Protein AF-A0A534SMZ4-F1 (afdb_monomer_lite)

Sequence (59 aa):
MKSRRRGKSAARTPVELDEGYLRAVKKLESLPQNQSGADKSWVERAIRGWRDHYARVSR

Secondary structure (DSSP, 8-state):
---------------PPPHHHHHHHHHHHTSGGGSTT---HHHHHHHHHHHHHHHHHT-

Radius of gyration: 20.51 Å; chains: 1; bounding box: 33×50×38 Å

Foldseek 3Di:
DDDPPPPPPPPPDDDDDDPVNVVVVVVVCPDQCNDPPHDPVVVVVVVVVVVVVVVVVVD

Structure (mmCIF, N/CA/C/O backbone):
data_AF-A0A534SMZ4-F1
#
_entry.id   AF-A0A534SMZ4-F1
#
loop_
_atom_site.group_PDB
_atom_site.id
_atom_site.type_symbol
_atom_site.label_atom_id
_atom_site.label_alt_id
_atom_site.label_comp_id
_atom_site.label_asym_id
_atom_site.label_entity_id
_atom_site.label_seq_id
_atom_site.pdbx_PDB_ins_code
_atom_site.Cartn_x
_atom_site.Cartn_y
_atom_site.Cartn_z
_atom_site.occupancy
_atom_site.B_iso_or_equiv
_atom_site.auth_seq_id
_atom_site.auth_comp_id
_atom_site.auth_asym_id
_atom_site.auth_atom_id
_atom_site.pdbx_PDB_model_num
ATOM 1 N N . MET A 1 1 ? -1.128 44.530 -16.296 1.00 40.44 1 MET A N 1
ATOM 2 C CA . MET A 1 1 ? -1.916 43.580 -15.472 1.00 40.44 1 MET A CA 1
ATOM 3 C C . MET A 1 1 ? -2.191 42.316 -16.280 1.00 40.44 1 MET A C 1
ATOM 5 O O . MET A 1 1 ? -2.901 42.391 -17.272 1.00 40.44 1 MET A O 1
ATOM 9 N N . LYS A 1 2 ? -1.597 41.168 -15.922 1.00 43.53 2 LYS A N 1
ATOM 10 C CA . LYS A 1 2 ? -1.896 39.881 -16.577 1.00 43.53 2 LYS A CA 1
ATOM 11 C C . LYS A 1 2 ? -3.143 39.271 -15.931 1.00 43.53 2 LYS A C 1
ATOM 13 O O . LYS A 1 2 ? -3.134 38.954 -14.745 1.00 43.53 2 LYS A O 1
ATOM 18 N N . SER A 1 3 ? -4.211 39.148 -16.716 1.00 50.22 3 SER A N 1
ATOM 19 C CA . SER A 1 3 ? -5.473 38.521 -16.322 1.00 50.22 3 SER A CA 1
ATOM 20 C C . SER A 1 3 ? -5.245 37.044 -15.984 1.00 50.22 3 SER A C 1
ATOM 22 O O . SER A 1 3 ? -4.917 36.237 -16.855 1.00 50.22 3 SER A O 1
ATOM 24 N N . ARG A 1 4 ? -5.384 36.683 -14.702 1.00 53.28 4 ARG A N 1
ATOM 25 C CA . ARG A 1 4 ? -5.465 35.284 -14.269 1.00 53.28 4 ARG A CA 1
ATOM 26 C C . ARG A 1 4 ? -6.801 34.734 -14.764 1.00 53.28 4 ARG A C 1
ATOM 28 O O . ARG A 1 4 ? -7.833 34.976 -14.142 1.00 53.28 4 ARG A O 1
ATOM 35 N N . ARG A 1 5 ? -6.788 33.963 -15.857 1.00 59.41 5 ARG A N 1
ATOM 36 C CA . ARG A 1 5 ? -7.892 33.048 -16.175 1.00 59.41 5 ARG A CA 1
ATOM 37 C C . ARG A 1 5 ? -7.974 32.029 -15.044 1.00 59.41 5 ARG A C 1
ATOM 39 O O . ARG A 1 5 ? -7.252 31.038 -15.023 1.00 59.41 5 ARG A O 1
ATOM 46 N N . ARG A 1 6 ? -8.827 32.316 -14.067 1.00 56.31 6 ARG A N 1
ATOM 47 C CA . ARG A 1 6 ? -9.232 31.379 -13.028 1.00 56.31 6 ARG A CA 1
ATOM 48 C C . ARG A 1 6 ? -10.069 30.321 -13.745 1.00 56.31 6 ARG A C 1
ATOM 50 O O . ARG A 1 6 ? -11.249 30.539 -14.001 1.00 56.31 6 ARG A O 1
ATOM 57 N N . GLY A 1 7 ? -9.419 29.246 -14.197 1.00 55.38 7 GLY A N 1
ATOM 58 C CA . GLY A 1 7 ? -10.119 28.093 -14.750 1.00 55.38 7 GLY A CA 1
ATOM 59 C C . GLY A 1 7 ? -11.192 27.686 -13.749 1.00 55.38 7 GLY A C 1
ATOM 60 O O . GLY A 1 7 ? -10.879 27.504 -12.573 1.00 55.38 7 GLY A O 1
ATOM 61 N N . LYS A 1 8 ? -12.457 27.649 -14.183 1.00 54.72 8 LYS A N 1
ATOM 62 C CA . LYS A 1 8 ? -13.552 27.109 -13.376 1.00 54.72 8 LYS A CA 1
ATOM 63 C C . LYS A 1 8 ? -13.121 25.709 -12.960 1.00 54.72 8 LYS A C 1
ATOM 65 O O . LYS A 1 8 ? -13.024 24.828 -13.810 1.00 54.72 8 LYS A O 1
ATOM 70 N N . SER A 1 9 ? -12.825 25.517 -11.680 1.00 62.44 9 SER A N 1
ATOM 71 C CA . SER A 1 9 ? -12.716 24.191 -11.094 1.00 62.44 9 SER A CA 1
ATOM 72 C C . SER A 1 9 ? -14.050 23.522 -11.396 1.00 62.44 9 SER A C 1
ATOM 74 O O . SER A 1 9 ? -15.074 23.959 -10.873 1.00 62.44 9 SER A O 1
ATOM 76 N N . ALA A 1 10 ? -14.072 22.550 -12.311 1.00 65.00 10 ALA A N 1
ATOM 77 C CA . ALA A 1 10 ? -15.243 21.705 -12.473 1.00 65.00 10 ALA A CA 1
ATOM 78 C C . ALA A 1 10 ? -15.538 21.162 -11.076 1.00 65.00 10 ALA A C 1
ATOM 80 O O . ALA A 1 10 ? -14.648 20.564 -10.465 1.00 65.00 10 ALA A O 1
ATOM 81 N N . ALA A 1 11 ? -16.708 21.495 -10.525 1.00 63.69 11 ALA A N 1
ATOM 82 C CA . ALA A 1 11 ? -17.118 21.000 -9.224 1.00 63.69 11 ALA A CA 1
ATOM 83 C C . ALA A 1 11 ? -17.030 19.477 -9.302 1.00 63.69 11 ALA A C 1
ATOM 85 O O . ALA A 1 11 ? -17.793 18.840 -10.025 1.00 63.69 11 ALA A O 1
ATOM 86 N N . ARG A 1 12 ? -16.005 18.907 -8.664 1.00 71.38 12 ARG A N 1
ATOM 87 C CA . ARG A 1 12 ? -15.844 17.464 -8.596 1.00 71.38 12 ARG A CA 1
ATOM 88 C C . ARG A 1 12 ? -16.979 16.986 -7.714 1.00 71.38 12 ARG A C 1
ATOM 90 O O . ARG A 1 12 ? -16.987 17.311 -6.528 1.00 71.38 12 ARG A O 1
ATOM 97 N N . THR A 1 13 ? -17.940 16.279 -8.302 1.00 77.75 13 THR A N 1
ATOM 98 C CA . THR A 1 13 ? -18.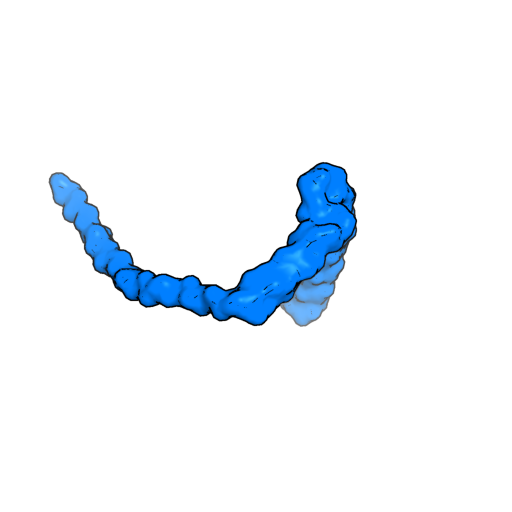926 15.527 -7.531 1.00 77.75 13 THR A CA 1
ATOM 99 C C . THR A 1 13 ? -18.162 14.714 -6.484 1.00 77.75 13 THR A C 1
ATOM 101 O O . THR A 1 13 ? -17.170 14.070 -6.851 1.00 77.75 13 THR A O 1
ATOM 104 N N . PRO A 1 14 ? -18.537 14.791 -5.197 1.00 79.12 14 PRO A N 1
ATOM 105 C CA . PRO A 1 14 ? -17.900 13.991 -4.166 1.00 79.12 14 PRO A CA 1
ATOM 106 C C . PRO A 1 14 ? -17.944 12.518 -4.56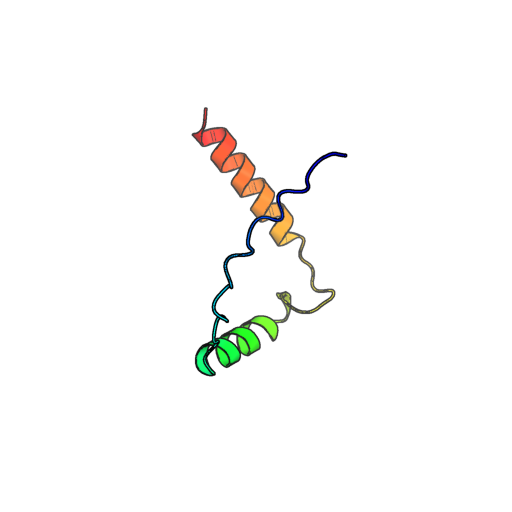6 1.00 79.12 14 PRO A C 1
ATOM 108 O O . PRO A 1 14 ? -18.983 12.017 -4.990 1.00 79.12 14 PRO A O 1
ATOM 111 N N . VAL A 1 15 ? -16.803 11.840 -4.475 1.00 81.81 15 VAL A N 1
ATOM 112 C CA . VAL A 1 15 ? -16.775 10.387 -4.626 1.00 81.81 15 VAL A CA 1
ATOM 113 C C . VAL A 1 15 ? -17.306 9.815 -3.321 1.00 81.81 15 VAL A C 1
ATOM 115 O O . VAL A 1 15 ? -16.628 9.883 -2.297 1.00 81.81 15 VAL A O 1
ATOM 118 N N . GLU A 1 16 ? -18.531 9.306 -3.351 1.00 85.12 16 GLU A N 1
ATOM 119 C CA . GLU A 1 16 ? -19.097 8.579 -2.222 1.00 85.12 16 GLU A CA 1
ATOM 120 C C . GLU A 1 16 ? -18.478 7.183 -2.168 1.00 85.12 16 GLU A C 1
ATOM 122 O O . GLU A 1 16 ? -18.470 6.447 -3.155 1.00 85.12 16 GLU A O 1
ATOM 127 N N . LEU A 1 17 ? -17.908 6.844 -1.013 1.00 90.38 17 LEU A N 1
ATOM 128 C CA . LEU A 1 17 ? -17.350 5.525 -0.754 1.00 90.38 17 LEU A CA 1
ATOM 129 C C . LEU A 1 17 ? -18.350 4.749 0.087 1.00 90.38 17 LEU A C 1
ATOM 131 O O . LEU A 1 17 ? -18.674 5.160 1.202 1.00 90.38 17 LEU A O 1
ATOM 135 N N . ASP A 1 18 ? -18.824 3.627 -0.440 1.00 94.75 18 ASP A N 1
ATOM 136 C CA . ASP A 1 18 ? -19.712 2.756 0.314 1.00 94.75 18 ASP A CA 1
ATOM 137 C C . ASP A 1 18 ? -18.970 2.043 1.458 1.00 94.75 18 ASP A C 1
ATOM 139 O O . ASP A 1 18 ? -17.737 1.940 1.504 1.00 94.75 18 ASP A O 1
ATOM 143 N N . GLU A 1 19 ? -19.732 1.516 2.413 1.00 96.69 19 GLU A N 1
ATOM 144 C CA . GLU A 1 19 ? -19.149 0.811 3.552 1.00 96.69 19 GLU A CA 1
ATOM 145 C C . GLU A 1 19 ? -18.365 -0.447 3.155 1.00 96.69 19 GLU A C 1
ATOM 147 O O . GLU A 1 19 ? -17.431 -0.846 3.852 1.00 96.69 19 GLU A O 1
ATOM 152 N N . GLY A 1 20 ? -18.754 -1.110 2.064 1.00 96.56 20 GLY A N 1
ATOM 153 C CA . GLY A 1 20 ? -18.062 -2.282 1.541 1.00 96.56 20 GLY A CA 1
ATOM 154 C C . GLY A 1 20 ? -16.649 -1.931 1.090 1.00 96.56 20 GLY A C 1
ATOM 155 O O . GLY A 1 20 ? -15.694 -2.603 1.490 1.00 96.56 20 GLY A O 1
ATOM 156 N N . TYR A 1 21 ? -16.512 -0.836 0.347 1.00 94.81 21 TYR A N 1
ATOM 157 C CA . TYR A 1 21 ? -15.243 -0.261 -0.061 1.00 94.81 21 TYR A CA 1
ATOM 158 C C . TYR A 1 21 ? -14.397 0.113 1.156 1.00 94.81 21 TYR A C 1
ATOM 160 O O . TYR A 1 21 ? -13.248 -0.316 1.260 1.00 94.81 21 TYR A O 1
ATOM 168 N N . LEU A 1 22 ? -14.970 0.825 2.132 1.00 96.88 22 LEU A N 1
ATOM 169 C CA . LEU A 1 22 ? -14.246 1.207 3.349 1.00 96.88 22 LEU A CA 1
ATOM 170 C C . LEU A 1 22 ? -13.771 -0.016 4.151 1.00 96.88 22 LEU A C 1
ATOM 172 O O . LEU A 1 22 ? -12.644 -0.033 4.649 1.00 96.88 22 LEU A O 1
ATOM 176 N N . ARG A 1 23 ? -14.576 -1.085 4.231 1.00 97.69 23 ARG A N 1
ATOM 177 C CA . ARG A 1 23 ? -14.159 -2.357 4.848 1.00 97.69 23 ARG A CA 1
ATOM 178 C C . ARG A 1 23 ? -13.021 -3.027 4.079 1.00 97.69 23 ARG A C 1
ATOM 180 O O . ARG A 1 23 ? -12.127 -3.591 4.708 1.00 97.69 23 ARG A O 1
ATOM 187 N N . ALA A 1 24 ? -13.045 -2.989 2.749 1.00 96.62 24 ALA A N 1
ATOM 188 C CA . ALA A 1 24 ? -11.981 -3.548 1.919 1.00 96.62 24 ALA A CA 1
ATOM 189 C C . ALA A 1 24 ? -10.666 -2.774 2.095 1.00 96.62 24 ALA A C 1
ATOM 191 O O . ALA A 1 24 ? -9.627 -3.396 2.324 1.00 96.62 24 ALA A O 1
ATOM 192 N N . VAL A 1 25 ? -10.725 -1.438 2.090 1.00 96.38 25 VAL A N 1
ATOM 193 C CA . VAL A 1 25 ? -9.572 -0.571 2.378 1.00 96.38 25 VAL A CA 1
ATOM 194 C C . VAL A 1 25 ? -9.012 -0.878 3.758 1.00 96.38 25 VAL A C 1
ATOM 196 O O . VAL A 1 25 ? -7.829 -1.174 3.869 1.00 96.38 25 VAL A O 1
ATOM 199 N N . LYS A 1 26 ? -9.858 -0.939 4.792 1.00 96.88 26 LYS A N 1
ATOM 200 C CA . LYS A 1 26 ? -9.413 -1.263 6.153 1.00 96.88 26 LYS A CA 1
ATOM 201 C C . LYS A 1 26 ? -8.683 -2.607 6.227 1.00 96.88 26 LYS A C 1
ATOM 203 O O . LYS A 1 26 ? -7.659 -2.716 6.896 1.00 96.88 26 LYS A O 1
ATOM 208 N N . LYS A 1 27 ? -9.186 -3.636 5.535 1.00 97.50 27 LYS A N 1
ATOM 209 C CA . LYS A 1 27 ? -8.513 -4.944 5.457 1.00 97.50 27 LYS A CA 1
ATOM 210 C C . LYS A 1 27 ? -7.152 -4.827 4.776 1.00 97.50 27 LYS A C 1
ATOM 212 O O . LYS A 1 27 ? -6.176 -5.355 5.298 1.00 97.50 27 LYS A O 1
ATOM 217 N N . LEU A 1 28 ? 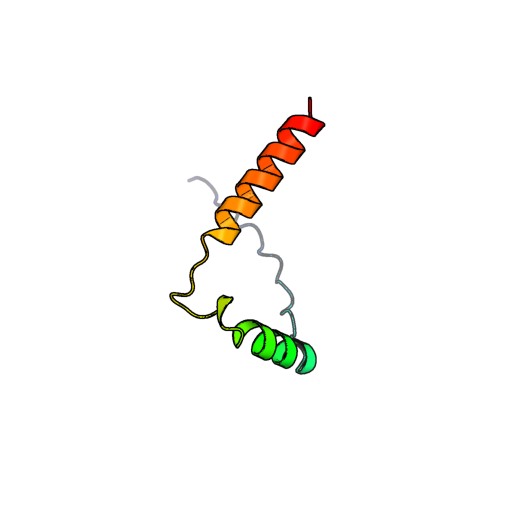-7.076 -4.120 3.651 1.00 95.88 28 LEU A N 1
ATOM 218 C CA . LEU A 1 28 ? -5.830 -3.917 2.917 1.00 95.88 28 LEU A CA 1
ATOM 219 C C . LEU A 1 28 ? -4.805 -3.141 3.756 1.00 95.88 28 LEU A C 1
ATOM 221 O O . LEU A 1 28 ? -3.655 -3.555 3.866 1.00 95.88 28 LEU A O 1
ATOM 225 N N . GLU A 1 29 ? -5.220 -2.042 4.377 1.00 95.25 29 GLU A N 1
ATOM 226 C CA . GLU A 1 29 ? -4.368 -1.209 5.225 1.00 95.25 29 GLU A CA 1
ATOM 227 C C . GLU A 1 29 ? -3.901 -1.939 6.479 1.00 95.25 29 GLU A C 1
ATOM 229 O O . GLU A 1 29 ? -2.817 -1.644 6.958 1.00 95.25 29 GLU A O 1
ATOM 234 N N . SER A 1 30 ? -4.658 -2.918 6.984 1.00 96.19 30 SER A N 1
ATOM 235 C CA . SER A 1 30 ? -4.254 -3.723 8.145 1.00 96.19 30 SER A CA 1
ATOM 236 C C . SER A 1 30 ? -3.142 -4.737 7.857 1.00 96.19 30 SER A C 1
ATOM 238 O O . SER A 1 30 ? -2.599 -5.333 8.786 1.00 96.19 30 SER A O 1
ATOM 240 N N . LEU A 1 31 ? -2.782 -4.949 6.588 1.00 94.94 31 LEU A N 1
ATOM 241 C CA . LEU A 1 31 ? -1.736 -5.901 6.233 1.00 94.94 31 LEU A CA 1
ATOM 242 C C . LEU A 1 31 ? -0.356 -5.411 6.724 1.00 94.94 31 LEU A C 1
ATOM 244 O O . LEU A 1 31 ? -0.068 -4.213 6.619 1.00 94.94 31 LEU A O 1
ATOM 248 N N . PRO A 1 32 ? 0.530 -6.302 7.216 1.00 93.38 32 PRO A N 1
ATOM 249 C CA . PRO A 1 32 ? 1.843 -5.921 7.748 1.00 93.38 32 PRO A CA 1
ATOM 250 C C . PRO A 1 32 ? 2.692 -5.088 6.780 1.00 93.38 32 PRO A C 1
ATOM 252 O O . PRO A 1 32 ? 3.291 -4.091 7.169 1.00 93.38 32 PRO A O 1
ATOM 255 N N . GLN A 1 33 ? 2.682 -5.441 5.495 1.00 90.25 33 GLN A N 1
ATOM 256 C CA . GLN A 1 33 ? 3.421 -4.746 4.437 1.00 90.25 33 GLN A CA 1
ATOM 257 C C . GLN A 1 33 ? 2.941 -3.309 4.172 1.00 90.25 33 GLN A C 1
ATOM 259 O O . GLN A 1 33 ? 3.672 -2.514 3.579 1.00 90.25 33 GLN A O 1
ATOM 264 N N . ASN A 1 34 ? 1.725 -2.972 4.605 1.00 92.62 34 ASN A N 1
ATOM 265 C CA . ASN A 1 34 ? 1.133 -1.650 4.419 1.00 92.62 34 ASN A CA 1
ATOM 266 C C . ASN A 1 34 ? 1.296 -0.753 5.650 1.00 92.62 34 ASN A C 1
ATOM 268 O O . ASN A 1 34 ? 0.997 0.438 5.571 1.00 92.62 34 ASN A O 1
ATOM 272 N N . GLN A 1 35 ? 1.828 -1.282 6.756 1.00 93.62 35 GLN A N 1
ATOM 273 C CA . GLN A 1 35 ? 2.105 -0.478 7.939 1.00 93.62 35 GLN A CA 1
ATOM 274 C C . GLN A 1 35 ? 3.213 0.549 7.679 1.00 93.62 35 GLN A C 1
ATOM 276 O O . GLN A 1 35 ? 4.091 0.390 6.819 1.00 93.62 35 GLN A O 1
ATOM 281 N N . SER A 1 36 ? 3.181 1.632 8.455 1.00 90.94 36 SER A N 1
ATOM 282 C CA . SER A 1 36 ? 4.290 2.583 8.490 1.00 90.94 36 SER A CA 1
ATOM 283 C C . SER A 1 36 ? 5.564 1.881 8.972 1.00 90.94 36 SER A C 1
ATOM 285 O O . SER A 1 36 ? 5.514 1.045 9.869 1.00 90.94 36 SER A O 1
ATOM 287 N N . GLY A 1 37 ? 6.703 2.188 8.349 1.00 91.44 37 GLY A N 1
ATOM 288 C CA . GLY A 1 37 ? 7.984 1.536 8.648 1.00 91.44 37 GLY A CA 1
ATOM 289 C C . GLY A 1 37 ? 8.170 0.134 8.052 1.00 91.44 37 GLY A C 1
ATOM 290 O O . GLY A 1 37 ? 9.275 -0.394 8.126 1.00 91.44 37 GLY A O 1
ATOM 291 N N . ALA A 1 38 ? 7.148 -0.456 7.420 1.00 93.00 38 ALA A N 1
ATOM 292 C CA . ALA A 1 38 ? 7.317 -1.704 6.679 1.00 93.00 38 ALA A CA 1
ATOM 293 C C . ALA A 1 38 ? 8.308 -1.525 5.518 1.00 93.00 38 ALA A C 1
ATOM 295 O O . ALA A 1 38 ? 8.274 -0.498 4.828 1.00 93.00 38 ALA A O 1
ATOM 296 N N . ASP A 1 39 ? 9.149 -2.536 5.280 1.00 94.00 39 ASP A N 1
ATOM 297 C CA . ASP A 1 39 ? 10.076 -2.532 4.149 1.00 94.00 39 ASP A CA 1
ATOM 298 C C . ASP A 1 39 ? 9.312 -2.504 2.815 1.00 94.00 39 ASP A C 1
ATOM 300 O O . ASP A 1 39 ? 8.472 -3.359 2.523 1.00 94.00 39 ASP A O 1
ATOM 304 N N . LYS A 1 40 ? 9.628 -1.504 1.987 1.00 91.19 40 LYS A N 1
ATOM 305 C CA . LYS A 1 40 ? 9.052 -1.301 0.650 1.00 91.19 40 LYS A CA 1
ATOM 306 C C . LYS A 1 40 ? 10.090 -1.449 -0.465 1.00 91.19 40 LYS A C 1
ATOM 308 O O . LYS A 1 40 ? 9.801 -1.091 -1.605 1.00 91.19 40 LYS A O 1
ATOM 313 N N . SER A 1 41 ? 11.259 -2.034 -0.186 1.00 92.25 41 SER A N 1
ATOM 314 C CA . SER A 1 41 ? 12.309 -2.307 -1.183 1.00 92.25 41 SER A CA 1
ATOM 315 C C . SER A 1 41 ? 11.805 -3.099 -2.402 1.00 92.25 41 SER A C 1
ATOM 317 O O . SER A 1 41 ? 12.307 -2.962 -3.521 1.00 92.25 41 SER A O 1
ATOM 319 N N . TRP A 1 42 ? 10.766 -3.921 -2.219 1.00 89.12 42 TRP A N 1
ATOM 320 C CA . TRP A 1 42 ? 10.114 -4.656 -3.301 1.00 89.12 42 TRP A CA 1
ATOM 321 C C . TRP A 1 42 ? 9.443 -3.736 -4.335 1.00 89.12 42 TRP A C 1
ATOM 323 O O . TRP A 1 42 ? 9.447 -4.072 -5.519 1.00 89.12 42 TRP A O 1
ATOM 333 N N . VAL A 1 43 ? 8.922 -2.572 -3.925 1.00 90.75 43 VAL A N 1
ATOM 334 C CA . VAL A 1 43 ? 8.256 -1.606 -4.817 1.00 90.75 43 VAL A CA 1
ATOM 335 C C . VAL A 1 43 ? 9.260 -1.040 -5.810 1.00 90.75 43 VAL A C 1
ATOM 337 O O . VAL A 1 43 ? 8.999 -1.001 -7.010 1.00 90.75 43 VAL A O 1
ATOM 340 N N . GLU A 1 44 ? 10.442 -0.652 -5.335 1.00 92.62 44 GLU A N 1
ATOM 341 C CA . GLU A 1 44 ? 11.503 -0.114 -6.189 1.00 92.62 44 GLU A CA 1
ATOM 342 C C . GLU A 1 44 ? 11.991 -1.149 -7.206 1.00 92.62 44 GLU A C 1
ATOM 344 O O . GLU A 1 44 ? 12.200 -0.826 -8.380 1.00 92.62 44 GLU A O 1
ATOM 349 N N . ARG A 1 45 ? 12.119 -2.412 -6.778 1.00 94.94 45 ARG A N 1
ATOM 350 C CA . ARG A 1 45 ? 12.443 -3.528 -7.677 1.00 94.94 45 ARG A CA 1
ATOM 351 C C . ARG A 1 45 ? 11.357 -3.741 -8.728 1.00 94.94 45 ARG A C 1
ATOM 353 O O . ARG A 1 45 ? 11.692 -3.906 -9.899 1.00 94.94 45 ARG A O 1
ATOM 360 N N . ALA A 1 46 ? 10.083 -3.688 -8.341 1.00 95.69 46 ALA A N 1
ATOM 361 C CA . ALA A 1 46 ? 8.964 -3.816 -9.272 1.00 95.69 46 ALA A CA 1
ATOM 362 C C . ALA A 1 46 ? 8.943 -2.670 -10.298 1.00 95.69 46 ALA A C 1
ATOM 364 O O . ALA A 1 46 ? 8.877 -2.926 -11.499 1.00 95.69 46 ALA A O 1
ATOM 365 N N . ILE A 1 47 ? 9.101 -1.418 -9.847 1.00 96.19 47 ILE A N 1
ATOM 366 C CA . ILE A 1 47 ? 9.173 -0.236 -10.722 1.00 96.19 47 ILE A CA 1
ATOM 367 C C . ILE A 1 47 ? 10.319 -0.373 -11.727 1.00 96.19 47 ILE A C 1
ATOM 369 O O . ILE A 1 47 ? 10.134 -0.098 -12.914 1.00 96.19 47 ILE A O 1
AT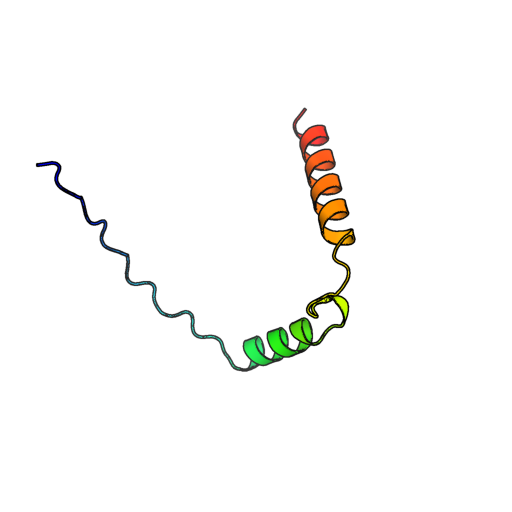OM 373 N N . ARG A 1 48 ? 11.501 -0.799 -11.265 1.00 96.06 48 ARG A N 1
ATOM 374 C CA . ARG A 1 48 ? 12.659 -1.023 -12.138 1.00 96.06 48 ARG A CA 1
ATOM 375 C C . ARG A 1 48 ? 12.363 -2.102 -13.176 1.00 96.06 48 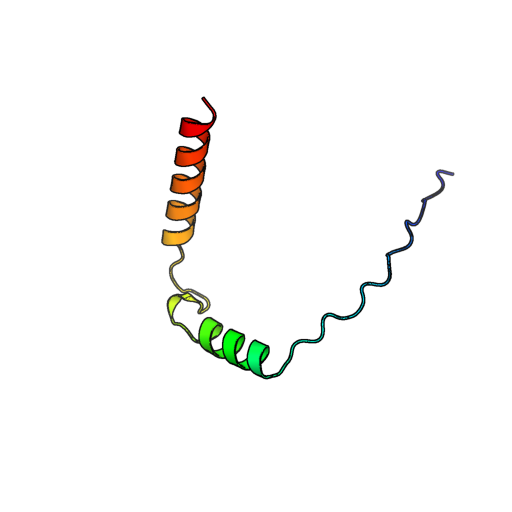ARG A C 1
ATOM 377 O O . ARG A 1 48 ? 12.513 -1.845 -14.364 1.00 96.06 48 ARG A O 1
ATOM 384 N N . GLY A 1 49 ? 11.850 -3.252 -12.741 1.00 96.75 49 GLY A N 1
ATOM 385 C CA . GLY A 1 49 ? 11.501 -4.355 -13.635 1.00 96.75 49 GLY A CA 1
ATOM 386 C C . GLY A 1 49 ? 10.487 -3.959 -14.711 1.00 96.75 49 GLY A C 1
ATOM 387 O O . GLY A 1 49 ? 10.646 -4.331 -15.873 1.00 96.75 49 GLY A O 1
ATOM 388 N N . TRP A 1 50 ? 9.475 -3.161 -14.362 1.00 96.31 50 TRP A N 1
ATOM 389 C CA . TRP A 1 50 ? 8.496 -2.664 -15.331 1.00 96.31 50 TRP A CA 1
ATOM 390 C C . TRP A 1 50 ? 9.116 -1.703 -16.341 1.00 96.31 50 TRP A C 1
ATOM 392 O O . TRP A 1 50 ? 8.886 -1.851 -17.540 1.00 96.31 50 TRP A O 1
ATOM 402 N N . ARG A 1 51 ? 9.940 -0.754 -15.884 1.00 96.44 51 ARG A N 1
ATOM 403 C CA . ARG A 1 51 ? 10.661 0.162 -16.781 1.00 96.44 51 ARG A CA 1
ATOM 404 C C . ARG A 1 51 ? 11.543 -0.601 -17.763 1.00 96.44 51 ARG A C 1
ATOM 406 O O . ARG A 1 51 ? 11.468 -0.342 -18.960 1.00 96.44 51 ARG A O 1
ATOM 413 N N . ASP A 1 52 ? 12.299 -1.578 -17.275 1.00 96.69 52 ASP A N 1
ATOM 414 C CA . ASP A 1 52 ? 13.188 -2.397 -18.102 1.00 96.69 52 ASP A CA 1
ATOM 415 C C . ASP A 1 52 ? 12.414 -3.279 -19.091 1.00 96.69 52 ASP A C 1
ATOM 417 O O . ASP A 1 52 ? 12.886 -3.551 -20.195 1.00 96.69 52 ASP A O 1
ATOM 421 N N . HIS A 1 53 ? 11.226 -3.761 -18.714 1.00 95.50 53 HIS A N 1
ATOM 422 C CA . HIS A 1 53 ? 10.348 -4.492 -19.625 1.00 95.50 53 HIS A CA 1
ATOM 423 C C . HIS A 1 53 ? 9.885 -3.596 -20.777 1.00 95.50 53 HIS A C 1
ATOM 425 O O . HIS A 1 53 ? 10.130 -3.918 -21.939 1.00 95.50 53 HIS A O 1
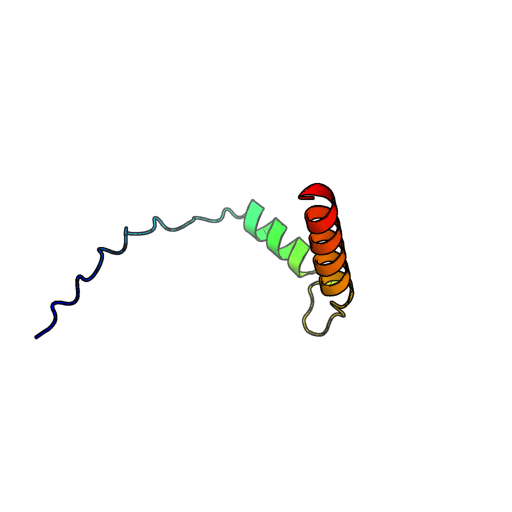ATOM 431 N N . TYR A 1 54 ? 9.286 -2.445 -20.474 1.00 95.38 54 TYR A N 1
ATOM 432 C CA . TYR A 1 54 ? 8.753 -1.567 -21.516 1.00 95.38 54 TYR A CA 1
ATOM 433 C C . TYR A 1 54 ? 9.848 -0.921 -22.367 1.00 95.38 54 TYR A C 1
ATOM 435 O O . TYR A 1 54 ? 9.657 -0.773 -23.571 1.00 95.38 54 TYR A O 1
ATOM 443 N N . ALA A 1 55 ? 11.015 -0.611 -21.798 1.00 92.69 55 ALA A N 1
ATOM 444 C CA . ALA A 1 55 ? 12.165 -0.132 -22.565 1.00 92.69 55 ALA A CA 1
ATOM 445 C C . ALA A 1 55 ? 12.663 -1.161 -23.594 1.00 92.69 55 ALA A C 1
ATOM 447 O O . ALA A 1 55 ? 13.138 -0.776 -24.659 1.00 92.69 55 ALA A O 1
ATOM 448 N N . ARG A 1 56 ? 12.549 -2.463 -23.293 1.00 90.19 56 ARG A N 1
ATOM 449 C CA . ARG A 1 56 ? 12.890 -3.542 -24.231 1.00 90.19 56 ARG A CA 1
ATOM 450 C C . ARG A 1 56 ? 11.827 -3.757 -25.303 1.00 90.19 56 ARG A C 1
ATOM 452 O O . ARG A 1 56 ? 12.193 -4.019 -26.435 1.00 90.19 56 ARG A O 1
ATOM 459 N N . VAL A 1 57 ? 10.544 -3.663 -24.950 1.00 89.75 57 VAL A N 1
ATOM 460 C CA . VAL A 1 57 ? 9.424 -3.878 -25.889 1.00 89.75 57 VAL A CA 1
ATOM 461 C C . VAL A 1 57 ? 9.196 -2.674 -26.813 1.00 89.75 57 VAL A C 1
ATOM 463 O O . VAL A 1 57 ? 8.676 -2.834 -27.909 1.00 89.75 57 VAL A O 1
ATOM 466 N N . SER A 1 58 ? 9.591 -1.468 -26.398 1.00 77.12 58 SER A N 1
ATOM 467 C CA . SER A 1 58 ? 9.435 -0.236 -27.194 1.00 77.12 58 SER A CA 1
ATOM 468 C C . SER A 1 58 ? 10.578 0.002 -28.194 1.00 77.12 58 SER A C 1
ATOM 470 O O . SER A 1 58 ? 10.715 1.117 -28.699 1.00 77.12 58 SER A O 1
ATOM 472 N N . ARG A 1 59 ? 11.434 -0.997 -28.422 1.00 55.94 59 ARG A N 1
ATOM 473 C CA . ARG A 1 59 ? 12.646 -0.922 -29.241 1.00 55.94 59 ARG A CA 1
ATOM 474 C C . ARG A 1 59 ? 12.552 -1.903 -30.397 1.00 55.94 59 ARG A C 1
ATOM 476 O O . ARG A 1 59 ? 13.016 -1.521 -31.490 1.00 55.94 59 ARG A O 1
#

pLDDT: mean 84.71, std 16.22, range [40.44, 97.69]